Protein AF-A0A819BLB5-F1 (afdb_monomer_lite)

pLDDT: mean 72.12, std 15.63, range [35.34, 93.94]

Sequence (73 aa):
MIYKKCRWKFKQFNLTTFEMFKKKFNIVPIEFIEERYGKNYTIPHKYSYFESLKFLPNLIEEYNVNIENNKQQ

Structure (mmCIF, N/CA/C/O backbone):
data_AF-A0A819BLB5-F1
#
_entry.id   AF-A0A819BLB5-F1
#
loop_
_atom_site.group_PDB
_atom_site.id
_atom_site.type_symbol
_atom_site.label_atom_id
_atom_site.label_alt_id
_atom_site.label_comp_id
_atom_site.label_asym_id
_atom_site.label_entity_id
_atom_site.label_seq_id
_atom_site.pdbx_PDB_ins_code
_atom_site.Cartn_x
_atom_site.Cartn_y
_atom_site.Cartn_z
_atom_site.occupancy
_atom_site.B_iso_or_equiv
_atom_site.auth_seq_id
_atom_site.auth_comp_id
_atom_site.auth_asym_id
_atom_site.auth_atom_id
_atom_site.pdbx_PDB_model_num
ATOM 1 N N . MET A 1 1 ? 10.585 14.975 -24.562 1.00 46.94 1 MET A N 1
ATOM 2 C CA . MET A 1 1 ? 10.031 13.781 -23.885 1.00 46.94 1 MET A CA 1
ATOM 3 C C . MET A 1 1 ? 8.589 14.079 -23.517 1.00 46.94 1 MET A C 1
ATOM 5 O O . MET A 1 1 ? 8.359 15.016 -22.768 1.00 46.94 1 MET A O 1
ATOM 9 N N . ILE A 1 2 ? 7.622 13.355 -24.082 1.00 51.41 2 ILE A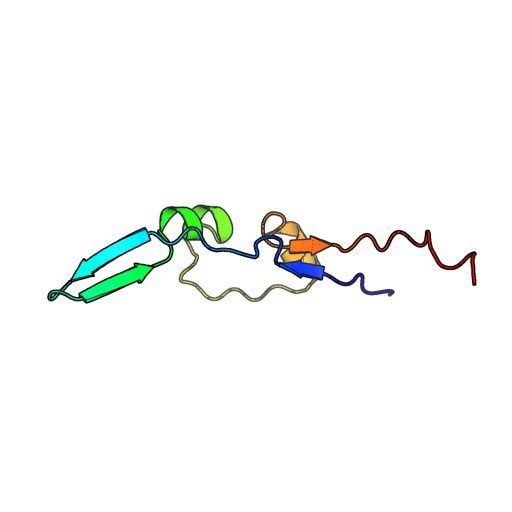 N 1
ATOM 10 C CA . ILE A 1 2 ? 6.219 13.473 -23.664 1.00 51.41 2 ILE A CA 1
ATOM 11 C C . ILE A 1 2 ? 6.073 12.601 -22.417 1.00 51.41 2 ILE A C 1
ATOM 13 O O . ILE A 1 2 ? 6.132 11.377 -22.508 1.00 51.41 2 ILE A O 1
ATOM 17 N N . TYR A 1 3 ? 5.955 13.225 -21.248 1.00 52.34 3 TYR A N 1
ATOM 18 C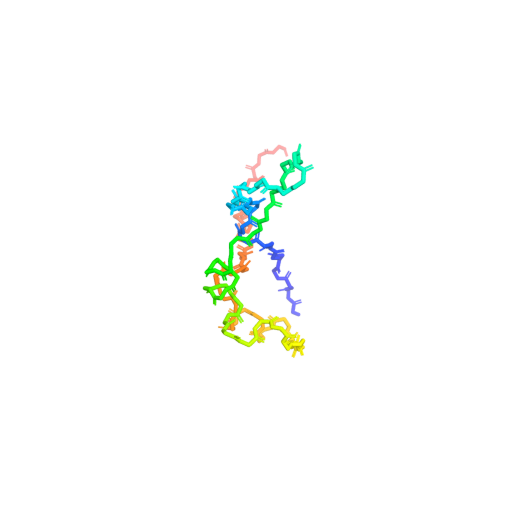 CA . TYR A 1 3 ? 5.705 12.505 -20.004 1.00 52.34 3 TYR A CA 1
ATOM 19 C C . TYR A 1 3 ? 4.266 11.982 -20.034 1.00 52.34 3 TYR A C 1
ATOM 21 O O . TYR A 1 3 ? 3.313 12.766 -20.034 1.00 52.34 3 TYR A O 1
ATOM 29 N N . LYS A 1 4 ? 4.094 10.657 -20.097 1.00 58.47 4 LYS A N 1
ATOM 30 C CA . LYS A 1 4 ? 2.775 10.043 -19.925 1.00 58.47 4 LYS A CA 1
ATOM 31 C C . LYS A 1 4 ? 2.297 10.317 -18.501 1.00 58.47 4 LYS A C 1
ATOM 33 O O . LYS A 1 4 ? 3.052 10.174 -17.538 1.00 58.47 4 LYS A O 1
ATOM 38 N N . LYS A 1 5 ? 1.034 10.715 -18.358 1.00 61.78 5 LYS A N 1
ATOM 39 C CA . LYS A 1 5 ? 0.422 10.888 -17.037 1.00 61.78 5 LYS A CA 1
ATOM 40 C C . LYS A 1 5 ? 0.343 9.516 -16.357 1.00 61.78 5 LYS A C 1
ATOM 42 O O . LYS A 1 5 ? -0.098 8.549 -16.973 1.00 61.78 5 LYS A O 1
ATOM 47 N N . CYS A 1 6 ? 0.761 9.429 -15.100 1.00 63.72 6 CYS A N 1
ATOM 48 C CA . CY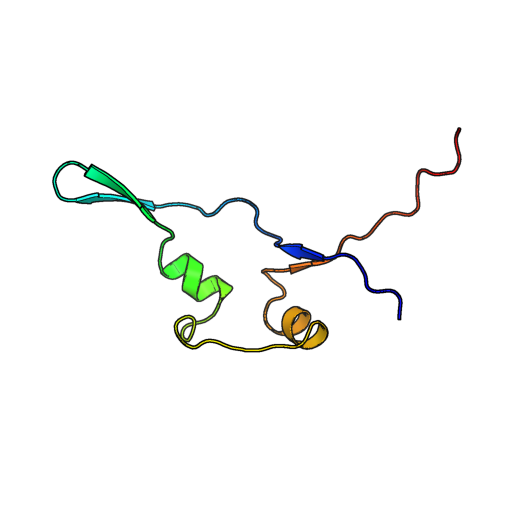S A 1 6 ? 0.649 8.223 -14.283 1.00 63.72 6 CYS A CA 1
ATOM 49 C C . CYS A 1 6 ? -0.268 8.482 -13.085 1.00 63.72 6 CYS A C 1
ATOM 51 O O . CYS A 1 6 ? -0.321 9.600 -12.567 1.00 63.72 6 CYS A O 1
ATOM 53 N N . ARG A 1 7 ? -0.963 7.442 -12.619 1.00 65.25 7 ARG A N 1
ATOM 54 C CA . ARG A 1 7 ? -1.666 7.458 -11.330 1.00 65.25 7 ARG A CA 1
ATOM 55 C C . ARG A 1 7 ? -1.248 6.259 -10.494 1.00 65.25 7 ARG A C 1
ATOM 57 O O . ARG A 1 7 ? -0.798 5.251 -11.032 1.00 65.25 7 ARG A O 1
ATOM 64 N N . TRP A 1 8 ? -1.454 6.340 -9.186 1.00 69.75 8 TRP A N 1
ATOM 65 C CA . TRP A 1 8 ? -1.376 5.151 -8.350 1.00 69.75 8 TRP A CA 1
ATOM 66 C C . TRP A 1 8 ? -2.492 4.182 -8.759 1.00 69.75 8 TRP A C 1
ATOM 68 O O . TRP A 1 8 ? -3.665 4.564 -8.794 1.00 69.75 8 TRP A O 1
ATOM 78 N N . LYS A 1 9 ? -2.119 2.943 -9.099 1.00 68.00 9 LYS A N 1
ATOM 79 C CA . LYS A 1 9 ? -3.028 1.892 -9.588 1.00 68.00 9 LYS A CA 1
ATOM 80 C C . LYS A 1 9 ? -4.125 1.565 -8.575 1.00 68.00 9 LYS A C 1
ATOM 82 O O . LYS A 1 9 ? -5.239 1.198 -8.934 1.00 68.00 9 LYS A O 1
ATOM 87 N N . PHE A 1 10 ? -3.824 1.723 -7.292 1.00 64.88 10 PHE A N 1
ATOM 88 C CA . PHE A 1 10 ? -4.707 1.308 -6.217 1.00 64.88 10 PHE A CA 1
ATOM 89 C C . PHE A 1 10 ? -5.326 2.500 -5.504 1.00 64.88 10 PHE A C 1
ATOM 91 O O . PHE A 1 10 ? -4.639 3.277 -4.847 1.00 64.88 10 PHE A O 1
ATOM 98 N N . LYS A 1 11 ? -6.649 2.612 -5.636 1.00 60.75 11 LYS A N 1
ATOM 99 C CA . LYS A 1 11 ? -7.442 3.707 -5.066 1.00 60.75 11 LYS A CA 1
ATOM 100 C C . LYS A 1 11 ? -7.995 3.410 -3.669 1.00 60.75 11 LYS A C 1
ATOM 102 O O . LYS A 1 11 ? -8.446 4.338 -3.010 1.00 60.75 11 LYS A O 1
ATOM 107 N N . GLN A 1 12 ? -7.982 2.154 -3.217 1.00 64.25 12 GLN A N 1
ATOM 108 C CA . GLN A 1 12 ? -8.539 1.749 -1.923 1.00 64.25 12 GLN A CA 1
ATOM 109 C C . GLN A 1 12 ? -7.598 0.754 -1.238 1.00 64.25 12 GLN A C 1
ATOM 111 O O . GLN A 1 12 ? -7.234 -0.272 -1.813 1.00 64.25 12 GLN A O 1
ATOM 116 N N . PHE A 1 13 ? -7.158 1.096 -0.027 1.00 69.75 13 PHE A N 1
ATOM 117 C CA . PHE A 1 13 ? -6.462 0.169 0.859 1.00 69.75 13 PHE A CA 1
ATOM 118 C C . PHE A 1 13 ? -7.501 -0.786 1.447 1.00 69.75 13 PHE A C 1
ATOM 120 O O . PHE A 1 13 ? -8.529 -0.327 1.944 1.00 69.75 13 PHE A O 1
ATOM 127 N N . ASN A 1 14 ? -7.240 -2.093 1.412 1.00 74.38 14 ASN A N 1
ATOM 128 C CA . ASN A 1 14 ? -8.022 -3.034 2.209 1.00 74.38 14 ASN A CA 1
ATOM 129 C C . ASN A 1 14 ? -7.624 -2.817 3.666 1.00 74.38 14 ASN A C 1
ATOM 131 O O . ASN A 1 14 ? -6.543 -3.226 4.077 1.00 74.38 14 ASN A O 1
ATOM 135 N N . LEU A 1 15 ? -8.456 -2.088 4.407 1.00 84.75 15 LEU A N 1
ATOM 136 C CA . LEU A 1 15 ? -8.191 -1.776 5.803 1.00 84.75 15 LEU A CA 1
ATOM 137 C C . LEU A 1 15 ? -8.666 -2.925 6.687 1.00 84.75 15 LEU A C 1
ATOM 139 O O . LEU A 1 15 ? -9.796 -3.395 6.559 1.00 84.75 15 LEU A O 1
ATOM 143 N N . THR A 1 16 ? -7.816 -3.326 7.619 1.00 88.31 16 THR A N 1
ATOM 144 C CA . THR A 1 16 ? -8.166 -4.244 8.696 1.00 88.31 16 THR A CA 1
ATOM 145 C C . THR A 1 16 ? -8.629 -3.424 9.890 1.00 88.31 16 THR A C 1
ATOM 147 O O . THR A 1 16 ? -7.951 -2.484 10.317 1.00 88.31 16 THR A O 1
ATOM 150 N N . THR A 1 17 ? -9.792 -3.767 10.435 1.00 91.62 17 THR A N 1
ATOM 151 C CA . THR A 1 17 ? -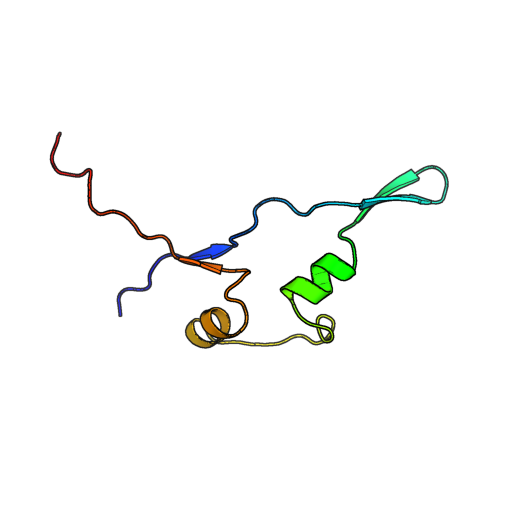10.304 -3.138 11.653 1.00 91.62 17 THR A CA 1
ATOM 152 C C . THR A 1 17 ? -9.813 -3.903 12.875 1.00 91.62 17 THR A C 1
ATOM 154 O O . THR A 1 17 ? -9.972 -5.120 12.942 1.00 91.62 17 THR A O 1
ATOM 157 N N . PHE A 1 18 ? -9.272 -3.199 13.867 1.00 90.88 18 PHE A N 1
ATOM 158 C CA . PHE A 1 18 ? -8.986 -3.766 15.186 1.00 90.88 18 PHE A CA 1
ATOM 159 C C . PHE A 1 18 ? -9.522 -2.859 16.293 1.00 90.88 18 PHE A C 1
ATOM 161 O O . PHE A 1 18 ? -9.753 -1.664 16.091 1.00 90.88 18 PHE A O 1
ATOM 168 N N . GLU A 1 19 ? -9.743 -3.435 17.471 1.00 93.94 19 GLU A N 1
ATOM 169 C CA . GLU A 1 19 ? -10.252 -2.715 18.633 1.00 93.94 19 GLU A CA 1
ATOM 170 C C . GLU A 1 19 ? -9.174 -2.597 19.709 1.00 93.94 19 GLU A C 1
ATOM 172 O O . GLU A 1 19 ? -8.549 -3.582 20.098 1.00 93.94 19 GLU A O 1
ATOM 177 N N . MET A 1 20 ? -8.960 -1.377 20.199 1.00 93.12 20 MET A N 1
ATOM 178 C CA . MET A 1 20 ? -8.042 -1.092 21.296 1.00 93.12 20 MET A CA 1
ATOM 179 C C . MET A 1 20 ? -8.657 -0.008 22.181 1.00 93.12 20 MET A C 1
ATOM 181 O O . MET A 1 20 ? -9.167 0.993 21.681 1.00 93.12 20 MET A O 1
ATOM 185 N N . PHE A 1 21 ? -8.657 -0.205 23.502 1.00 93.00 21 PHE A N 1
ATOM 186 C CA . PHE A 1 21 ? -9.254 0.735 24.466 1.00 93.00 21 PHE A CA 1
ATOM 187 C C . PHE A 1 21 ? -10.713 1.135 24.145 1.00 93.00 21 PHE A C 1
ATOM 189 O O . PHE A 1 21 ? -11.073 2.308 24.250 1.00 93.00 21 PHE A O 1
ATOM 196 N N . LYS A 1 22 ? -11.558 0.171 23.735 1.00 93.38 22 LYS A N 1
ATOM 197 C CA . LYS A 1 22 ? -12.960 0.389 23.302 1.00 93.38 22 LYS A CA 1
ATOM 198 C C . LYS A 1 22 ? -13.116 1.329 22.095 1.00 93.38 22 LYS A C 1
ATOM 200 O O . LYS A 1 22 ? -14.192 1.878 21.860 1.00 93.38 22 LYS A O 1
ATOM 205 N N . LYS A 1 23 ? -12.041 1.554 21.335 1.00 93.19 23 LYS A N 1
ATOM 206 C CA . LYS A 1 23 ? -12.039 2.330 20.093 1.00 93.19 23 LYS A CA 1
ATOM 207 C C . LYS A 1 23 ? -11.676 1.420 18.930 1.00 93.19 23 LYS A C 1
ATOM 209 O O . LYS A 1 23 ? -10.765 0.602 19.034 1.00 93.19 23 LYS A O 1
ATOM 214 N N . LYS A 1 24 ? -12.387 1.586 17.816 1.00 93.88 24 LYS A N 1
ATOM 215 C CA . LYS A 1 24 ? -12.106 0.883 16.563 1.00 93.88 24 LYS A CA 1
ATOM 216 C C . LYS A 1 24 ? -11.128 1.698 15.731 1.00 93.88 24 LYS A C 1
ATOM 218 O O . LYS A 1 24 ? -11.346 2.889 15.511 1.00 93.88 24 LYS A O 1
ATOM 223 N N . PHE A 1 25 ? -10.082 1.041 15.256 1.00 92.06 25 PHE A N 1
ATOM 224 C CA . PHE A 1 25 ? -9.077 1.603 14.368 1.00 92.06 25 PHE A CA 1
ATOM 225 C C . PHE A 1 25 ? -9.075 0.821 13.063 1.00 92.06 25 PHE A C 1
ATOM 227 O O . PHE A 1 25 ? -9.216 -0.399 13.071 1.00 92.06 25 PHE A O 1
ATOM 234 N N . ASN A 1 26 ? -8.896 1.528 11.951 1.00 90.06 26 ASN A N 1
ATOM 235 C CA . ASN A 1 26 ? -8.730 0.932 10.632 1.00 90.06 26 ASN A CA 1
ATOM 236 C C . ASN A 1 26 ? -7.284 1.155 10.199 1.00 90.06 26 ASN A C 1
ATOM 238 O O . ASN A 1 26 ? -6.853 2.302 10.083 1.00 90.06 26 ASN A O 1
ATOM 242 N N . ILE A 1 27 ? -6.542 0.074 9.982 1.00 88.94 27 ILE A N 1
ATOM 243 C CA . ILE A 1 27 ? -5.138 0.126 9.561 1.00 88.94 27 ILE A CA 1
ATOM 244 C C . ILE A 1 27 ? -4.929 -0.661 8.284 1.00 88.94 27 ILE A C 1
ATOM 246 O O . ILE A 1 27 ? -5.688 -1.568 7.961 1.00 88.94 27 ILE A O 1
ATOM 250 N N . VAL A 1 28 ? -3.874 -0.315 7.559 1.00 86.81 28 VAL A N 1
ATOM 251 C CA . VAL A 1 28 ? -3.410 -1.127 6.439 1.00 86.81 28 VAL A CA 1
ATOM 252 C C . VAL A 1 28 ? -2.673 -2.345 7.016 1.00 86.81 28 VAL A C 1
ATOM 254 O O . VAL A 1 28 ? -1.762 -2.143 7.822 1.00 86.81 28 VAL A O 1
ATOM 257 N N . PRO A 1 29 ? -3.045 -3.584 6.652 1.00 87.38 29 PRO A N 1
ATOM 258 C CA . PRO A 1 29 ? -2.324 -4.775 7.084 1.00 87.38 29 PRO A CA 1
ATOM 259 C C . PRO A 1 29 ? -0.875 -4.764 6.587 1.00 87.38 29 PRO A C 1
ATOM 261 O O . PRO A 1 29 ? -0.580 -4.276 5.493 1.00 87.38 29 PRO A O 1
ATOM 264 N N . ILE A 1 30 ? 0.037 -5.303 7.396 1.00 86.38 30 ILE A N 1
ATOM 265 C CA . ILE A 1 30 ? 1.476 -5.287 7.105 1.00 86.38 30 ILE A CA 1
ATOM 266 C C . ILE A 1 30 ? 1.809 -6.104 5.855 1.00 86.38 30 ILE A C 1
ATOM 268 O O . ILE A 1 30 ? 2.638 -5.684 5.055 1.00 86.38 30 ILE A O 1
ATOM 272 N N . GLU A 1 31 ? 1.093 -7.205 5.625 1.00 87.06 31 GLU A N 1
ATOM 273 C CA . GLU A 1 31 ? 1.259 -8.075 4.460 1.00 87.06 31 GLU A CA 1
ATOM 274 C C . GLU A 1 31 ? 1.008 -7.300 3.164 1.00 87.06 31 GLU A C 1
ATOM 276 O O . GLU A 1 31 ? 1.750 -7.430 2.193 1.00 87.06 31 GLU A O 1
ATOM 281 N N . PHE A 1 32 ? 0.005 -6.418 3.175 1.00 83.94 32 PHE A N 1
ATOM 282 C CA . PHE A 1 32 ? -0.301 -5.544 2.047 1.00 83.94 32 PHE A CA 1
ATOM 283 C C . PHE A 1 32 ? 0.811 -4.516 1.806 1.00 83.94 32 PHE A C 1
ATOM 285 O O . PHE A 1 32 ? 1.098 -4.164 0.662 1.00 83.94 32 PHE A O 1
ATOM 292 N N . ILE A 1 33 ? 1.441 -4.012 2.870 1.00 83.19 33 ILE A N 1
ATOM 293 C CA . ILE A 1 33 ? 2.571 -3.084 2.755 1.00 83.19 33 ILE A CA 1
ATOM 294 C C . ILE A 1 33 ? 3.785 -3.819 2.174 1.00 83.19 33 ILE A C 1
ATOM 296 O O . ILE A 1 33 ? 4.398 -3.324 1.228 1.00 83.19 33 ILE A O 1
ATOM 300 N N . GLU A 1 34 ? 4.101 -5.011 2.677 1.00 86.75 34 GLU A N 1
ATOM 301 C CA . GLU A 1 34 ? 5.242 -5.807 2.215 1.00 86.75 34 GLU A CA 1
ATOM 302 C C . GLU A 1 34 ? 5.090 -6.278 0.764 1.00 86.75 34 GLU A C 1
ATOM 304 O O . GLU A 1 34 ? 6.055 -6.209 0.004 1.00 86.75 34 GLU A O 1
ATOM 309 N N . GLU A 1 35 ? 3.890 -6.690 0.344 1.00 82.19 35 GLU A N 1
ATOM 310 C CA . GLU A 1 35 ? 3.610 -7.058 -1.052 1.00 82.19 35 GLU A CA 1
ATOM 311 C C . GLU A 1 35 ? 3.866 -5.882 -2.015 1.00 82.19 35 GLU A C 1
ATOM 313 O O . GLU A 1 35 ? 4.339 -6.063 -3.139 1.00 82.19 35 GLU A O 1
ATOM 318 N N . ARG A 1 36 ? 3.564 -4.651 -1.577 1.00 76.50 36 ARG A N 1
ATOM 319 C CA . ARG A 1 36 ? 3.645 -3.437 -2.407 1.00 76.50 36 ARG A CA 1
ATOM 320 C C . ARG A 1 36 ? 5.021 -2.786 -2.416 1.00 76.50 36 ARG A C 1
ATOM 322 O O . ARG A 1 36 ? 5.458 -2.322 -3.467 1.00 76.50 36 ARG A O 1
ATOM 329 N N . TYR A 1 37 ? 5.642 -2.679 -1.247 1.00 76.25 37 TYR A N 1
ATOM 330 C CA . TYR A 1 37 ? 6.849 -1.882 -1.017 1.00 76.25 37 TYR A CA 1
ATOM 331 C C . TYR A 1 37 ? 8.075 -2.747 -0.682 1.00 76.25 37 TYR A C 1
ATOM 333 O O . TYR A 1 37 ? 9.184 -2.224 -0.579 1.00 76.25 37 TYR A O 1
ATOM 341 N N . GLY A 1 38 ? 7.900 -4.065 -0.545 1.00 81.31 38 GLY A N 1
ATOM 342 C CA . GLY A 1 38 ? 8.942 -4.995 -0.120 1.00 81.31 38 GLY A CA 1
ATOM 343 C C . GLY A 1 38 ? 9.170 -4.979 1.394 1.00 81.31 38 GLY A C 1
ATOM 344 O O . GLY A 1 38 ? 8.671 -4.121 2.115 1.00 81.31 38 GLY A O 1
ATOM 345 N N . LYS A 1 39 ? 9.976 -5.920 1.896 1.00 85.81 39 LYS A N 1
ATOM 346 C CA . LYS A 1 39 ? 10.260 -6.076 3.340 1.00 85.81 39 LYS A CA 1
ATOM 347 C C . LYS A 1 39 ? 11.005 -4.895 3.973 1.00 85.81 39 LYS A C 1
ATOM 349 O O . LYS A 1 39 ? 10.979 -4.729 5.185 1.00 85.81 39 LYS A O 1
ATOM 354 N N . ASN A 1 40 ? 11.640 -4.059 3.156 1.00 86.19 40 ASN A N 1
ATOM 355 C CA . ASN A 1 40 ? 12.385 -2.882 3.600 1.00 86.19 40 ASN A CA 1
ATOM 356 C C . ASN A 1 40 ? 11.541 -1.598 3.529 1.00 86.19 40 ASN A C 1
ATOM 358 O O . ASN A 1 40 ? 12.099 -0.508 3.445 1.00 86.19 40 ASN A O 1
ATOM 362 N N . TYR A 1 41 ? 10.208 -1.705 3.566 1.00 82.62 41 TYR A N 1
ATOM 363 C CA . TYR A 1 41 ? 9.275 -0.576 3.426 1.00 82.62 41 TYR A CA 1
ATOM 364 C C . TYR A 1 41 ? 9.466 0.550 4.460 1.00 82.62 41 TYR A C 1
ATOM 366 O O . TYR A 1 41 ? 8.967 1.656 4.267 1.00 82.62 41 TYR A O 1
ATOM 374 N N . THR A 1 42 ? 10.170 0.283 5.563 1.00 83.94 42 THR A N 1
ATOM 375 C CA . THR A 1 42 ? 10.513 1.268 6.599 1.00 83.94 42 THR A CA 1
ATOM 376 C C . THR A 1 42 ? 11.686 2.169 6.212 1.00 83.94 42 THR A C 1
ATOM 378 O O . THR A 1 42 ? 11.864 3.232 6.809 1.00 83.94 42 THR A O 1
ATOM 381 N N . ILE A 1 43 ? 12.486 1.772 5.220 1.00 85.88 43 ILE A N 1
ATOM 382 C CA . ILE A 1 43 ? 13.639 2.530 4.743 1.00 85.88 43 ILE A CA 1
ATOM 383 C C . ILE A 1 43 ? 13.169 3.452 3.609 1.00 85.88 43 ILE A C 1
ATOM 385 O O . ILE A 1 43 ? 12.647 2.975 2.600 1.00 85.88 43 ILE A O 1
ATOM 389 N N . PRO A 1 44 ? 13.338 4.780 3.725 1.00 78.94 44 PRO A N 1
ATOM 390 C CA . PRO A 1 44 ? 12.941 5.692 2.664 1.00 78.94 44 PRO A CA 1
ATOM 391 C C . PRO A 1 44 ? 13.841 5.505 1.440 1.00 78.94 44 PRO A C 1
ATOM 393 O O . PRO A 1 44 ? 15.054 5.713 1.499 1.00 78.94 44 PRO A O 1
ATOM 396 N N . HIS A 1 45 ? 13.232 5.173 0.307 1.00 73.25 45 HIS A N 1
ATOM 397 C CA . HIS A 1 45 ? 13.919 5.063 -0.973 1.00 73.25 45 HIS A CA 1
ATOM 398 C C . HIS A 1 45 ? 13.579 6.248 -1.882 1.00 73.25 45 HIS A C 1
ATOM 400 O O . HIS A 1 45 ? 12.445 6.728 -1.910 1.00 73.25 45 HIS A O 1
ATOM 406 N N . LYS A 1 46 ? 14.569 6.725 -2.643 1.00 77.44 46 LYS A N 1
ATOM 407 C CA . 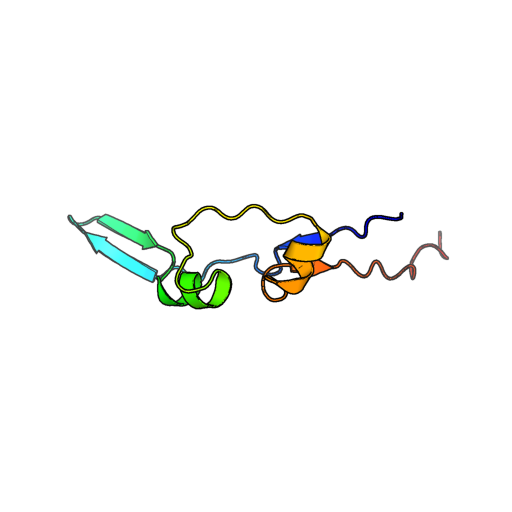LYS A 1 46 ? 14.385 7.745 -3.682 1.00 77.44 46 LYS A CA 1
ATOM 408 C C . LYS A 1 46 ? 14.622 7.098 -5.037 1.00 77.44 46 LYS A C 1
ATOM 410 O O . LYS A 1 46 ? 15.709 6.590 -5.286 1.00 77.44 46 LYS A O 1
ATOM 415 N N . TYR A 1 47 ? 13.615 7.155 -5.895 1.00 70.12 47 TYR A N 1
ATOM 416 C CA . TYR A 1 47 ? 13.676 6.659 -7.263 1.00 70.12 47 TYR A CA 1
ATOM 417 C C . TYR A 1 47 ? 13.310 7.794 -8.215 1.00 70.12 47 TYR A C 1
ATOM 419 O O . TYR A 1 47 ? 12.412 8.593 -7.931 1.00 70.12 47 TYR A O 1
ATOM 427 N N . SER A 1 48 ? 13.978 7.864 -9.362 1.00 73.56 48 SER A N 1
ATOM 428 C CA . SER A 1 48 ? 13.501 8.673 -10.482 1.00 73.56 48 SER A CA 1
ATOM 429 C C . SER A 1 48 ? 12.224 8.067 -11.085 1.00 73.56 48 SER A C 1
ATOM 431 O O . SER A 1 48 ? 11.830 6.937 -10.774 1.00 73.56 48 SER A O 1
ATOM 433 N N . TYR A 1 49 ? 11.556 8.807 -11.973 1.00 69.44 49 TYR A N 1
ATOM 434 C CA . TYR A 1 49 ? 10.307 8.370 -12.610 1.00 69.44 49 TYR A CA 1
ATOM 435 C C . TYR A 1 49 ? 10.434 6.993 -13.289 1.00 69.44 49 TYR A C 1
ATOM 437 O O . TYR A 1 49 ? 9.637 6.093 -13.034 1.00 69.44 49 TYR A O 1
ATOM 445 N N . PHE A 1 50 ? 11.473 6.799 -14.107 1.00 74.50 50 PHE A N 1
ATOM 446 C CA . PHE A 1 50 ? 11.676 5.550 -14.849 1.00 74.50 50 PHE A CA 1
ATOM 447 C C . PHE A 1 50 ? 12.084 4.378 -13.952 1.00 74.50 50 PHE A C 1
ATOM 449 O O . PHE A 1 50 ? 11.738 3.234 -14.239 1.00 74.50 50 PHE A O 1
ATOM 456 N N . GLU A 1 51 ? 12.802 4.646 -12.861 1.00 72.38 51 GLU A N 1
ATOM 457 C CA . GLU A 1 51 ? 13.138 3.625 -11.864 1.00 72.38 51 GLU A CA 1
ATOM 458 C C . GLU A 1 51 ? 11.888 3.189 -11.100 1.00 72.38 51 GLU A C 1
ATOM 460 O O . GLU A 1 51 ? 11.659 1.996 -10.920 1.00 72.38 51 GLU A O 1
ATOM 465 N N . SER A 1 52 ? 11.022 4.140 -10.748 1.00 69.75 52 SER A N 1
ATOM 466 C CA . SER A 1 52 ? 9.756 3.867 -10.063 1.00 69.75 52 SER A CA 1
ATOM 467 C C . SER A 1 52 ? 8.850 2.945 -10.885 1.00 69.75 52 SER A C 1
ATOM 469 O O . SER A 1 52 ? 8.255 2.026 -10.330 1.00 69.75 52 SER A O 1
ATOM 471 N N . LEU A 1 53 ? 8.796 3.129 -12.210 1.00 70.00 53 LEU A N 1
ATOM 472 C CA . LEU A 1 53 ? 8.040 2.249 -13.112 1.00 70.00 53 LEU A CA 1
ATOM 473 C C . LEU A 1 53 ? 8.572 0.807 -13.142 1.00 70.00 53 LEU A C 1
ATOM 475 O O . LEU A 1 53 ? 7.793 -0.125 -13.328 1.00 70.00 53 LEU A O 1
ATOM 479 N N . LYS A 1 54 ? 9.883 0.612 -12.952 1.00 74.19 54 LYS A N 1
ATOM 480 C CA . LYS A 1 54 ? 10.509 -0.721 -12.934 1.00 74.19 54 LYS A CA 1
ATOM 481 C C . LYS A 1 54 ? 10.365 -1.419 -11.587 1.00 74.19 54 LYS A C 1
ATOM 483 O O . LYS A 1 54 ? 10.109 -2.617 -11.557 1.00 74.19 54 LYS A O 1
ATOM 488 N N . PHE A 1 55 ? 10.558 -0.686 -10.491 1.00 69.06 55 PHE A N 1
ATOM 489 C CA . PHE A 1 55 ? 10.558 -1.256 -9.141 1.00 69.06 55 PHE A CA 1
ATOM 490 C C . PHE A 1 55 ? 9.162 -1.382 -8.541 1.00 69.06 55 PHE A C 1
ATOM 492 O O . PHE A 1 55 ? 8.922 -2.278 -7.739 1.00 69.06 55 PHE A O 1
ATOM 499 N N . LEU A 1 56 ? 8.235 -0.510 -8.938 1.00 69.69 56 LEU A N 1
ATOM 500 C CA . LEU A 1 56 ? 6.886 -0.456 -8.389 1.00 69.69 56 LEU A CA 1
ATOM 501 C C . LEU A 1 56 ? 5.816 -0.601 -9.494 1.00 69.69 56 LEU A C 1
ATOM 503 O O . LEU A 1 56 ? 4.845 0.164 -9.506 1.00 69.69 56 LEU A O 1
ATOM 507 N N . PRO A 1 57 ? 5.927 -1.587 -10.413 1.00 67.56 57 PRO A N 1
ATOM 508 C CA . PRO A 1 57 ? 4.988 -1.738 -11.530 1.00 67.56 57 PRO A CA 1
ATOM 509 C C . PRO A 1 57 ? 3.568 -2.057 -11.046 1.00 67.56 57 PRO A C 1
ATOM 511 O O . PRO A 1 57 ? 2.580 -1.746 -11.705 1.00 67.56 57 PRO A O 1
ATOM 514 N N . ASN A 1 58 ? 3.446 -2.639 -9.852 1.00 68.88 58 ASN A N 1
ATOM 515 C CA . ASN A 1 58 ? 2.158 -2.918 -9.228 1.00 68.88 58 ASN A CA 1
ATOM 516 C C . ASN A 1 58 ? 1.484 -1.641 -8.718 1.00 68.88 58 ASN A C 1
ATOM 518 O O . ASN A 1 58 ? 0.266 -1.579 -8.617 1.00 68.88 58 ASN A O 1
ATOM 522 N N . LEU A 1 59 ? 2.255 -0.611 -8.391 1.00 69.25 59 LEU A N 1
ATOM 523 C CA . LEU A 1 59 ? 1.752 0.592 -7.747 1.00 69.25 59 LEU A CA 1
ATOM 524 C C . LEU A 1 59 ? 1.395 1.703 -8.731 1.00 69.25 59 LEU A C 1
ATOM 526 O O . LEU A 1 59 ? 0.587 2.562 -8.381 1.00 69.25 59 LEU A O 1
ATOM 530 N N . ILE A 1 60 ? 1.961 1.688 -9.935 1.00 70.94 60 ILE A N 1
ATOM 531 C CA . ILE A 1 60 ? 1.820 2.763 -10.914 1.00 70.94 60 ILE A CA 1
ATOM 532 C C . ILE A 1 60 ? 1.064 2.241 -12.135 1.00 70.94 60 ILE A C 1
ATOM 534 O O . ILE A 1 60 ? 1.408 1.215 -12.711 1.00 70.94 60 ILE A O 1
ATOM 538 N N . GLU A 1 61 ? 0.022 2.962 -12.535 1.00 71.88 61 GLU A N 1
ATOM 539 C CA . GLU A 1 61 ? -0.726 2.725 -13.766 1.00 71.88 61 GLU A CA 1
ATOM 540 C C . GLU A 1 61 ? -0.462 3.893 -14.726 1.00 71.88 61 GLU A C 1
ATOM 542 O O . GLU A 1 61 ? -0.728 5.058 -14.398 1.00 71.88 61 GLU A O 1
ATOM 547 N N . GLU A 1 62 ? 0.082 3.594 -15.907 1.00 68.81 62 GLU A N 1
ATOM 548 C CA . GLU A 1 62 ? 0.198 4.577 -16.985 1.00 68.81 62 GLU A CA 1
ATOM 549 C C . GLU A 1 62 ? -1.187 4.838 -17.590 1.00 68.81 62 GLU A C 1
ATOM 551 O O . GLU A 1 62 ? -1.907 3.905 -17.948 1.00 68.81 62 GLU A O 1
ATOM 556 N N . TYR A 1 63 ? -1.566 6.109 -17.751 1.00 62.28 63 TYR A N 1
ATOM 557 C CA . TYR A 1 63 ? -2.731 6.443 -18.565 1.00 62.28 63 TYR A CA 1
ATOM 558 C C . TYR A 1 63 ? -2.376 6.207 -20.034 1.00 62.28 63 TYR A C 1
ATOM 560 O O . TYR A 1 63 ? -1.675 7.015 -20.650 1.00 62.28 63 TYR A O 1
ATOM 568 N N . ASN A 1 64 ? -2.916 5.145 -20.624 1.00 55.03 64 ASN A N 1
ATOM 569 C CA . ASN A 1 64 ? -3.128 5.134 -22.063 1.00 55.03 64 ASN A CA 1
ATOM 570 C C . ASN A 1 64 ? -4.298 6.080 -22.326 1.00 55.03 64 ASN A C 1
ATOM 572 O O . ASN A 1 64 ? -5.462 5.709 -22.197 1.00 55.03 64 ASN A O 1
ATOM 576 N N . VAL A 1 65 ? -3.998 7.344 -22.624 1.00 50.72 65 VAL A N 1
ATOM 577 C CA . VAL A 1 65 ? -4.997 8.201 -23.257 1.00 50.72 65 VAL A CA 1
ATOM 578 C C . VAL A 1 65 ? -5.229 7.583 -24.630 1.00 50.72 65 VAL A C 1
ATOM 580 O O . VAL A 1 65 ? -4.417 7.784 -25.529 1.00 50.72 65 VAL A O 1
ATOM 583 N N . ASN A 1 66 ? -6.291 6.790 -24.786 1.00 45.47 66 ASN A N 1
ATOM 584 C CA . ASN A 1 66 ? -6.808 6.512 -26.117 1.00 45.47 66 ASN A CA 1
ATOM 585 C C . ASN A 1 66 ? -7.144 7.874 -26.718 1.00 45.47 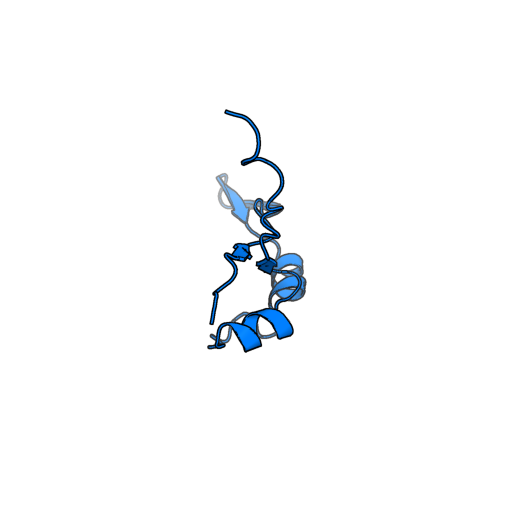66 ASN A C 1
ATOM 587 O O . ASN A 1 66 ? -8.060 8.561 -26.266 1.00 45.47 66 ASN A O 1
ATOM 591 N N . ILE A 1 67 ? -6.358 8.288 -27.710 1.00 49.12 67 ILE A N 1
ATOM 592 C CA . ILE A 1 67 ? -6.657 9.425 -28.583 1.00 49.12 67 ILE A CA 1
ATOM 593 C C . ILE A 1 67 ? -7.749 8.953 -29.556 1.00 49.12 67 ILE A C 1
ATOM 595 O O . ILE A 1 67 ? -7.590 8.950 -30.767 1.00 49.12 67 ILE A O 1
ATOM 599 N N . GLU A 1 68 ? -8.860 8.481 -29.013 1.00 43.97 68 GLU A N 1
ATOM 600 C CA . GLU A 1 68 ? -10.062 8.107 -29.740 1.00 43.97 68 GLU A CA 1
ATOM 601 C C . GLU A 1 68 ? -11.197 8.747 -28.961 1.00 43.97 68 GLU A C 1
ATOM 603 O O . GLU A 1 68 ? -11.736 8.130 -28.052 1.00 43.97 68 GLU A O 1
ATOM 608 N N . ASN A 1 69 ? -11.400 10.049 -29.187 1.00 41.88 69 ASN A N 1
ATOM 609 C CA . ASN A 1 69 ? -12.672 10.782 -29.048 1.00 41.88 69 ASN A CA 1
ATOM 610 C C . ASN A 1 69 ? -12.461 12.304 -29.164 1.00 41.88 69 ASN A C 1
ATOM 612 O O . ASN A 1 69 ? -12.994 13.073 -28.380 1.00 41.88 69 ASN A O 1
ATOM 616 N N . ASN A 1 70 ? -11.690 12.754 -30.161 1.00 40.06 70 ASN A N 1
ATOM 617 C CA . ASN A 1 70 ? -11.751 14.141 -30.653 1.00 40.06 70 ASN A CA 1
ATOM 618 C C . ASN A 1 70 ? -11.835 14.163 -32.190 1.00 40.06 70 ASN A C 1
ATOM 620 O O . ASN A 1 70 ? -11.165 14.929 -32.875 1.00 40.06 70 ASN A O 1
ATOM 624 N N . LYS A 1 71 ? -12.662 13.271 -32.743 1.00 41.16 71 LYS A N 1
ATOM 625 C CA . LYS A 1 71 ? -13.256 13.419 -34.076 1.00 41.16 71 LYS A CA 1
ATOM 626 C C . LYS A 1 71 ? -14.760 13.224 -33.938 1.00 41.16 71 LYS A C 1
ATOM 628 O O . LYS A 1 71 ? -15.270 12.209 -34.384 1.00 41.16 71 LYS A O 1
ATOM 633 N N . GLN A 1 72 ? -15.420 14.141 -33.239 1.00 39.00 72 GLN A N 1
ATOM 634 C CA . GLN A 1 72 ? -16.840 14.477 -33.394 1.00 39.00 72 GLN A CA 1
ATOM 635 C C . GLN A 1 72 ? -17.208 15.486 -32.305 1.00 39.00 72 GLN A C 1
ATOM 637 O O . GLN A 1 72 ? -17.597 15.102 -31.206 1.00 39.00 72 GLN A O 1
ATOM 642 N N . GLN A 1 73 ? -17.023 16.766 -32.618 1.00 35.34 73 GLN A N 1
ATOM 643 C CA . GLN A 1 73 ? -17.965 17.855 -32.354 1.00 35.34 73 GLN A CA 1
ATOM 644 C C . GLN A 1 73 ? -17.518 19.077 -33.151 1.00 35.34 73 GLN A C 1
ATOM 646 O O . GLN A 1 73 ? -16.297 19.352 -33.154 1.00 35.34 73 GLN A O 1
#

Radius of gyration: 18.0 Å; chains: 1; bounding box: 32×26×58 Å

Secondary structure (DSSP, 8-state):
-----EEES-----PEEEEETTEEEEE--HHHHHHHH-TTTTS-----HHHHHHH-TTTEEE------S-S--

Foldseek 3Di:
DPDFDKDFPDPDAPWDWDDDPNDIDTHRDVVVQCVQCNPVSVDDDDDDPVRCCVRRVNTMDGDPPPPPDPPDD